Protein AF-A0A6J5WAQ1-F1 (afdb_monomer)

pLDDT: mean 77.6, std 12.59, range [41.12, 96.75]

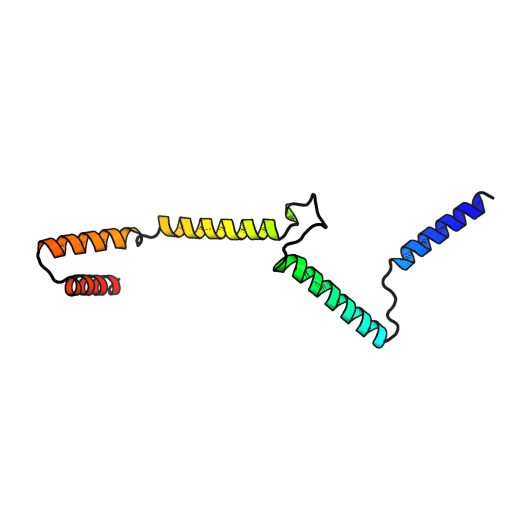Structure (mmCIF, N/CA/C/O backbone):
data_AF-A0A6J5WAQ1-F1
#
_entry.id   AF-A0A6J5WAQ1-F1
#
loop_
_atom_site.group_PDB
_atom_site.id
_atom_site.type_symbol
_atom_site.label_atom_id
_atom_site.label_alt_id
_atom_site.label_comp_id
_atom_site.label_asym_id
_atom_site.label_entity_id
_atom_site.label_seq_id
_atom_site.pdbx_PDB_ins_code
_atom_site.Cartn_x
_atom_site.Cartn_y
_atom_site.Cartn_z
_atom_site.occupancy
_atom_site.B_iso_or_equiv
_atom_site.auth_seq_id
_atom_site.auth_comp_id
_atom_site.auth_asym_id
_atom_site.auth_atom_id
_atom_site.pdbx_PDB_model_num
ATOM 1 N N . MET A 1 1 ? -41.087 28.851 24.063 1.00 60.72 1 MET A N 1
ATOM 2 C CA . MET A 1 1 ? -41.050 27.722 23.105 1.00 60.72 1 MET A CA 1
ATOM 3 C C . MET A 1 1 ? -39.726 27.652 22.333 1.00 60.72 1 MET A C 1
ATOM 5 O O . MET A 1 1 ? -39.137 26.585 22.307 1.00 60.72 1 MET A O 1
ATOM 9 N N . VAL A 1 2 ? -39.191 28.770 21.817 1.00 70.44 2 VAL A N 1
ATOM 10 C CA . VAL A 1 2 ? -37.892 28.831 21.094 1.00 70.44 2 VAL A CA 1
ATOM 11 C C . VAL A 1 2 ? -36.695 28.294 21.903 1.00 70.44 2 VAL A C 1
ATOM 13 O O . VAL A 1 2 ? -35.894 27.534 21.376 1.00 70.44 2 VAL A O 1
ATOM 16 N N . GLY A 1 3 ? -36.591 28.612 23.199 1.00 74.94 3 GLY A N 1
ATOM 17 C CA . GLY A 1 3 ? -35.465 28.153 24.032 1.00 74.94 3 GLY A CA 1
ATOM 18 C C . GLY A 1 3 ? -35.394 26.634 24.257 1.00 74.94 3 GLY A C 1
ATOM 19 O O . GLY A 1 3 ? -34.304 26.098 24.424 1.00 74.94 3 GLY A O 1
ATOM 20 N N . ILE A 1 4 ? -36.532 25.931 24.214 1.00 80.50 4 ILE A N 1
ATOM 21 C CA . ILE A 1 4 ? -36.578 24.464 24.355 1.00 80.50 4 ILE A CA 1
ATOM 22 C C . ILE A 1 4 ? -36.038 23.796 23.085 1.00 80.50 4 ILE A C 1
ATOM 24 O O . ILE A 1 4 ? -35.286 22.830 23.176 1.00 80.50 4 ILE A O 1
ATOM 28 N N . GLN A 1 5 ? -36.358 24.352 21.912 1.00 84.81 5 GLN A N 1
ATOM 29 C CA . GLN A 1 5 ? -35.879 23.836 20.630 1.00 84.81 5 GLN A CA 1
ATOM 30 C C . GLN A 1 5 ? -34.356 23.970 20.504 1.00 84.81 5 GLN A C 1
ATOM 32 O O . GLN A 1 5 ? -33.680 23.001 20.184 1.00 84.81 5 GLN A O 1
ATOM 37 N N . VAL A 1 6 ? -33.804 25.129 20.879 1.00 89.19 6 VAL A N 1
ATOM 38 C CA . VAL A 1 6 ? -32.349 25.369 20.864 1.00 89.19 6 VAL A CA 1
ATOM 39 C C . VAL A 1 6 ? -31.601 24.392 21.777 1.00 89.19 6 VAL A C 1
ATOM 41 O O . VAL A 1 6 ? -30.519 23.923 21.431 1.00 89.19 6 VAL A O 1
ATOM 44 N N . LEU A 1 7 ? -32.170 24.059 22.939 1.00 91.62 7 LEU A N 1
ATOM 45 C CA . LEU A 1 7 ? -31.595 23.056 23.838 1.00 91.62 7 LEU A CA 1
ATOM 46 C C . LEU A 1 7 ? -31.640 21.649 23.232 1.00 91.62 7 LEU A C 1
ATOM 48 O O . LEU A 1 7 ? -30.650 20.926 23.327 1.00 91.62 7 LEU A O 1
ATOM 52 N N . ALA A 1 8 ? -32.750 21.275 22.592 1.00 92.38 8 ALA A N 1
ATOM 53 C CA . ALA A 1 8 ? -32.891 19.983 21.926 1.00 92.38 8 ALA A CA 1
ATOM 54 C C . ALA A 1 8 ? -31.893 19.826 2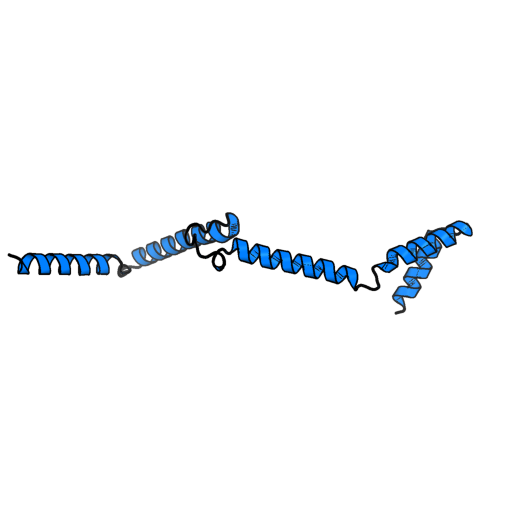0.768 1.00 92.38 8 ALA A C 1
ATOM 56 O O . ALA A 1 8 ? -31.216 18.803 20.666 1.00 92.38 8 ALA A O 1
ATOM 57 N N . ASP A 1 9 ? -31.733 20.865 19.949 1.00 94.12 9 ASP A N 1
ATOM 58 C CA . ASP A 1 9 ? -30.798 20.863 18.823 1.00 94.12 9 ASP A CA 1
ATOM 59 C C . ASP A 1 9 ? -29.346 20.743 19.311 1.00 94.12 9 ASP A C 1
ATOM 61 O O . ASP A 1 9 ? -28.556 19.961 18.776 1.00 94.12 9 ASP A O 1
ATOM 65 N N . LYS A 1 10 ? -29.001 21.449 20.395 1.00 94.06 10 LYS A N 1
ATOM 66 C CA . LYS A 1 10 ? -27.665 21.384 20.999 1.00 94.06 10 LYS A CA 1
ATOM 67 C C . LYS A 1 10 ? -27.381 20.016 21.629 1.00 94.06 10 LYS A C 1
ATOM 69 O O . LYS A 1 10 ? -26.277 19.496 21.484 1.00 94.06 10 LYS A O 1
ATOM 74 N N . LEU A 1 11 ? -28.375 19.407 22.278 1.00 94.06 11 LEU A N 1
ATOM 75 C CA . LEU A 1 11 ? -28.275 18.052 22.826 1.00 94.06 11 LEU A CA 1
ATOM 76 C C . LEU A 1 11 ? -28.051 17.016 21.714 1.00 94.06 11 LEU A C 1
ATOM 78 O O . LEU A 1 11 ? -27.173 16.164 21.834 1.00 94.06 11 LEU A O 1
ATOM 82 N N . ASN A 1 12 ? -28.802 17.122 20.615 1.00 94.88 12 ASN A N 1
ATOM 83 C CA . ASN A 1 12 ? -28.654 16.247 19.452 1.00 94.88 12 ASN A CA 1
ATOM 84 C C . ASN A 1 12 ? -27.278 16.399 18.791 1.00 94.88 12 ASN A C 1
ATOM 86 O O . ASN A 1 12 ? -26.681 15.400 18.388 1.00 94.88 12 ASN A O 1
ATOM 90 N N . SER A 1 13 ? -26.742 17.623 18.733 1.00 94.44 13 SER A N 1
ATOM 91 C CA . SER A 1 13 ? -25.373 17.874 18.270 1.00 94.44 13 SER A CA 1
ATOM 92 C C . SER A 1 13 ? -24.348 17.135 19.132 1.00 94.44 13 SER A C 1
ATOM 94 O O . SER A 1 13 ? -23.548 16.367 18.601 1.00 94.44 13 SER A O 1
ATOM 96 N N . TYR A 1 14 ? -24.412 17.286 20.460 1.00 92.44 14 TYR A N 1
ATOM 97 C CA . TYR A 1 14 ? -23.482 16.605 21.368 1.00 92.44 14 TYR A CA 1
ATOM 98 C C . TYR A 1 14 ? -23.617 15.079 21.324 1.00 92.44 14 TYR A C 1
ATOM 100 O O . TYR A 1 14 ? -22.611 1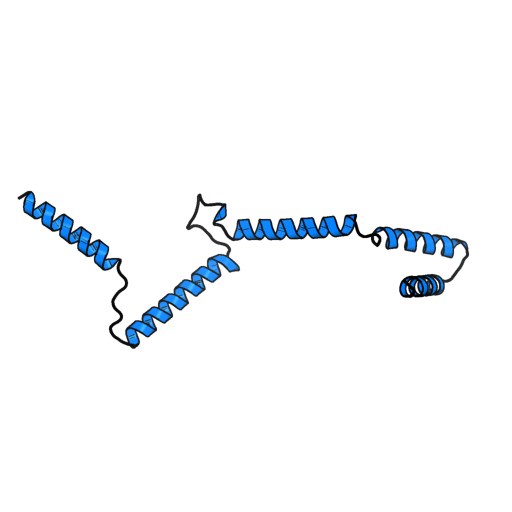4.376 21.374 1.00 92.44 14 TYR A O 1
ATOM 108 N N . LEU A 1 15 ? -24.836 14.547 21.182 1.00 92.62 15 LEU A N 1
ATOM 109 C CA . LEU A 1 15 ? -25.062 13.110 20.995 1.00 92.62 15 LEU A CA 1
ATOM 110 C C . LEU A 1 15 ? -24.452 12.597 19.686 1.00 92.62 15 LEU A C 1
ATOM 112 O O . LEU A 1 15 ? -23.857 11.520 19.665 1.00 92.62 15 LEU A O 1
ATOM 116 N N . SER A 1 16 ? -24.581 13.362 18.601 1.00 91.88 16 SER A N 1
ATOM 117 C CA . SER A 1 16 ? -23.976 13.036 17.307 1.00 91.88 16 SER A CA 1
ATOM 118 C C . SER A 1 16 ? -22.448 13.000 17.392 1.00 91.88 16 SER A C 1
ATOM 120 O O . SER A 1 16 ? -21.827 12.068 16.886 1.00 91.88 16 SER A O 1
ATOM 122 N N . GLU A 1 17 ? -21.830 13.963 18.082 1.00 90.06 17 GLU A N 1
ATOM 123 C CA . GLU A 1 17 ? -20.381 13.972 18.318 1.00 90.06 17 GLU A CA 1
ATOM 124 C C . GLU A 1 17 ? -19.927 12.819 19.218 1.00 90.06 17 GLU A C 1
ATOM 126 O O . GLU A 1 17 ? -18.951 12.140 18.900 1.00 90.06 17 GLU A O 1
ATOM 131 N N . LEU A 1 18 ? -20.662 12.535 20.296 1.00 85.25 18 LEU A N 1
ATOM 132 C CA . LEU A 1 18 ? -20.347 11.436 21.208 1.00 85.25 18 LEU A CA 1
ATOM 133 C C . LEU A 1 18 ? -20.424 10.073 20.506 1.00 85.25 18 LEU A C 1
ATOM 135 O O . LEU A 1 18 ? -19.566 9.222 20.720 1.00 85.25 18 LEU A O 1
ATOM 139 N N . ASN A 1 19 ? -21.405 9.877 19.623 1.00 85.44 19 ASN A N 1
ATOM 140 C CA . ASN A 1 19 ? -21.547 8.647 18.840 1.00 85.44 19 ASN A CA 1
ATOM 141 C C . ASN A 1 19 ? -20.429 8.444 17.806 1.00 85.44 19 ASN A C 1
ATOM 143 O O . ASN A 1 19 ? -20.206 7.314 17.373 1.00 85.44 19 ASN A O 1
ATOM 147 N N . LYS A 1 20 ? -19.721 9.510 17.413 1.00 85.19 20 LYS A N 1
ATOM 148 C CA . LYS A 1 20 ? -18.532 9.421 16.552 1.00 85.19 20 LYS A CA 1
ATOM 149 C C . LYS A 1 20 ? -17.270 9.051 17.332 1.00 85.19 20 LYS A C 1
ATOM 151 O O . LYS A 1 20 ? -16.272 8.685 16.714 1.00 85.19 20 LYS A O 1
ATOM 156 N N . MET A 1 21 ? -17.282 9.158 18.662 1.00 81.50 21 MET A N 1
ATOM 157 C CA . MET A 1 21 ? -16.124 8.795 19.472 1.00 81.50 21 MET A CA 1
ATOM 158 C C . MET A 1 21 ? -15.940 7.271 19.519 1.00 81.50 21 MET A C 1
ATOM 160 O O . MET A 1 21 ? -16.921 6.522 19.554 1.00 81.50 21 MET A O 1
ATOM 164 N N . PRO A 1 22 ? -14.689 6.784 19.577 1.00 70.69 22 PRO A N 1
ATOM 165 C CA . PRO A 1 22 ? -14.419 5.376 19.823 1.00 70.69 22 PRO A CA 1
ATOM 166 C C . PRO A 1 22 ? -15.077 4.936 21.134 1.00 70.69 22 PRO A C 1
ATOM 168 O O . PRO A 1 22 ? -14.903 5.577 22.174 1.00 70.69 22 PRO A O 1
ATOM 171 N N . LYS A 1 23 ? -15.833 3.834 21.100 1.00 74.94 23 LYS A N 1
ATOM 172 C CA . LYS A 1 23 ? -16.429 3.271 22.316 1.00 74.94 23 LYS A CA 1
ATOM 173 C C . LYS A 1 23 ? -15.314 2.907 23.296 1.00 74.94 23 LYS A C 1
ATOM 175 O O . LYS A 1 23 ? -14.322 2.291 22.903 1.00 74.94 23 LYS A O 1
ATOM 180 N N . LYS A 1 24 ? -15.481 3.267 24.573 1.00 74.62 24 LYS A N 1
ATOM 181 C CA . LYS A 1 24 ? -14.585 2.778 25.628 1.00 74.62 24 LYS A CA 1
ATOM 182 C C . LYS A 1 24 ? -14.648 1.253 25.634 1.00 74.62 24 LYS A C 1
ATOM 184 O O . LYS A 1 24 ? -15.727 0.686 25.764 1.00 74.62 24 LYS A O 1
ATOM 189 N N . LEU A 1 25 ? -13.492 0.620 25.481 1.00 76.25 25 LEU A N 1
ATOM 190 C CA . LEU A 1 25 ? -13.338 -0.825 25.588 1.00 76.25 25 LEU A CA 1
ATOM 191 C C . LEU A 1 25 ? -13.240 -1.144 27.080 1.00 76.25 25 LEU A C 1
ATOM 193 O O . LEU A 1 25 ? -12.255 -0.784 27.722 1.00 76.25 25 LEU A O 1
ATOM 197 N N . LEU A 1 26 ? -14.295 -1.721 27.649 1.00 82.50 26 LEU A N 1
ATOM 198 C CA . LEU A 1 26 ? -14.413 -1.963 29.089 1.00 82.50 26 LEU A CA 1
ATOM 199 C C . LEU A 1 26 ? -14.019 -3.401 29.459 1.00 82.50 26 LEU A C 1
ATOM 201 O O . LEU A 1 26 ? -13.858 -3.710 30.638 1.00 82.50 26 LEU A O 1
ATOM 205 N N . SER A 1 27 ? -13.822 -4.269 28.463 1.00 89.88 27 SER A N 1
ATOM 206 C CA . SER A 1 27 ? -13.443 -5.670 28.640 1.00 89.88 27 SER A CA 1
ATOM 207 C C . SER A 1 27 ? -12.423 -6.162 27.609 1.00 89.88 27 SER A C 1
ATOM 209 O O . SER A 1 27 ? -12.278 -5.619 26.511 1.00 89.88 27 SER A O 1
ATOM 211 N N . VAL A 1 28 ? -11.748 -7.265 27.948 1.00 89.94 28 VAL A N 1
ATOM 212 C CA . VAL A 1 28 ? -10.830 -7.972 27.038 1.00 89.94 28 VAL A CA 1
ATOM 213 C C . VAL A 1 28 ? -11.562 -8.473 25.789 1.00 89.94 28 VAL A C 1
ATOM 215 O O . VAL A 1 28 ? -11.028 -8.367 24.690 1.00 89.94 28 VAL A O 1
ATOM 218 N N . ALA A 1 29 ? -12.798 -8.962 25.929 1.00 91.38 29 ALA A N 1
ATOM 219 C CA . ALA A 1 29 ? -13.597 -9.443 24.801 1.00 91.38 29 ALA A CA 1
ATOM 220 C C . ALA A 1 29 ? -13.931 -8.318 23.803 1.00 91.38 29 ALA A C 1
ATOM 222 O O . ALA A 1 29 ? -13.812 -8.498 22.588 1.00 91.38 29 ALA A O 1
ATOM 223 N N . GLU A 1 30 ? -14.289 -7.135 24.306 1.00 87.38 30 GLU A N 1
ATOM 2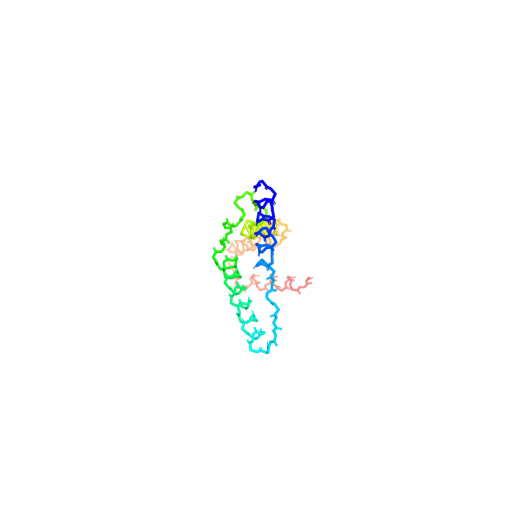24 C CA . GLU A 1 30 ? -14.508 -5.950 23.469 1.00 87.38 30 GLU A CA 1
ATOM 225 C C . GLU A 1 30 ? -13.213 -5.499 22.793 1.00 87.38 30 GLU A C 1
ATOM 227 O O . GLU A 1 30 ? -13.222 -5.194 21.602 1.00 87.38 30 GLU A O 1
ATOM 232 N N . ALA A 1 31 ? -12.089 -5.514 23.516 1.00 89.06 31 ALA A N 1
ATOM 233 C CA . ALA A 1 31 ? -10.790 -5.178 22.945 1.00 89.06 31 ALA A CA 1
ATOM 234 C C . ALA A 1 31 ? -10.387 -6.144 21.822 1.00 89.06 31 ALA A C 1
ATOM 236 O O . ALA A 1 31 ? -9.980 -5.702 20.750 1.00 89.06 31 ALA A O 1
ATOM 237 N N . MET A 1 32 ? -10.566 -7.451 22.019 1.00 93.31 32 MET A N 1
ATOM 238 C CA . MET A 1 32 ? -10.310 -8.454 20.981 1.00 93.31 32 MET A CA 1
ATOM 239 C C . MET A 1 32 ? -11.205 -8.253 19.755 1.00 93.31 32 MET A C 1
ATOM 241 O O . MET A 1 32 ? -10.727 -8.333 18.624 1.00 93.31 32 MET A O 1
ATOM 245 N N . THR A 1 33 ? -12.484 -7.937 19.970 1.00 91.25 33 THR A N 1
ATOM 246 C CA . THR A 1 33 ? -13.430 -7.647 18.883 1.00 91.25 33 THR A CA 1
ATOM 24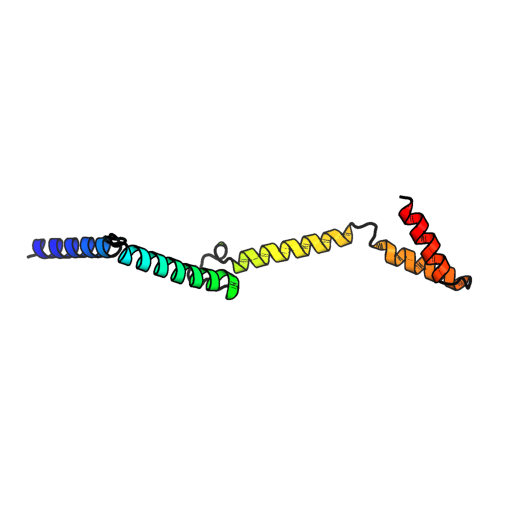7 C C . THR A 1 33 ? -12.993 -6.415 18.090 1.00 91.25 33 THR A C 1
ATOM 249 O O . THR A 1 33 ? -12.961 -6.456 16.860 1.00 91.25 33 THR A O 1
ATOM 252 N N . ALA A 1 34 ? -12.593 -5.342 18.776 1.00 89.62 34 ALA A N 1
ATOM 253 C CA . ALA A 1 34 ? -12.088 -4.130 18.139 1.00 89.62 34 ALA A CA 1
ATOM 254 C C . ALA A 1 34 ? -10.811 -4.403 17.328 1.00 89.62 34 ALA A C 1
ATOM 256 O O . ALA A 1 34 ? -10.706 -3.966 16.183 1.00 89.62 34 ALA A O 1
ATOM 257 N N . VAL A 1 35 ? -9.871 -5.183 17.872 1.00 92.50 35 VAL A N 1
ATOM 258 C CA . VAL A 1 35 ? -8.652 -5.588 17.156 1.00 92.50 35 VAL A CA 1
ATOM 259 C C . VAL A 1 35 ? -8.990 -6.390 15.898 1.00 92.50 35 VAL A C 1
ATOM 261 O O . VAL A 1 35 ? -8.463 -6.091 14.830 1.00 92.50 35 VAL A O 1
ATOM 264 N N . MET A 1 36 ? -9.902 -7.363 15.977 1.00 95.75 36 MET A N 1
ATOM 265 C CA . MET A 1 36 ? -10.338 -8.127 14.801 1.00 95.75 36 MET A CA 1
ATOM 266 C C . MET A 1 36 ? -10.988 -7.239 13.739 1.00 95.75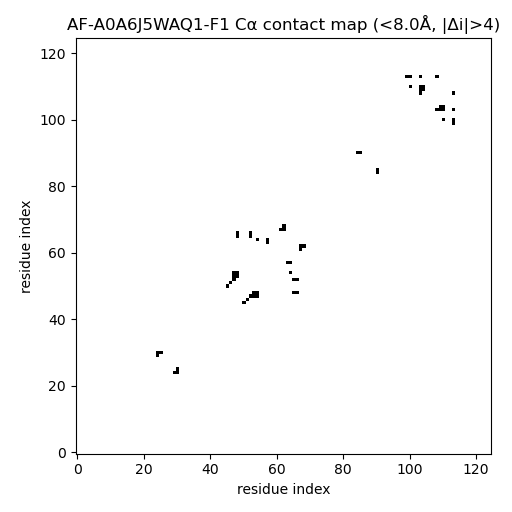 36 MET A C 1
ATOM 268 O O . MET A 1 36 ? -10.711 -7.415 12.552 1.00 95.75 36 MET A O 1
ATOM 272 N N . GLN A 1 37 ? -11.808 -6.267 14.145 1.00 93.44 37 GLN A N 1
ATOM 273 C CA . GLN A 1 37 ? -12.391 -5.300 13.217 1.00 93.44 37 GLN A CA 1
ATOM 274 C C . GLN A 1 37 ? -11.316 -4.453 12.533 1.00 93.44 37 GLN A C 1
ATOM 276 O O . GLN A 1 37 ? -11.345 -4.335 11.312 1.00 93.44 37 GLN A O 1
ATOM 281 N N . ILE A 1 38 ? -10.339 -3.933 13.286 1.00 93.50 38 ILE A N 1
ATOM 282 C CA . ILE A 1 38 ? -9.209 -3.161 12.742 1.00 93.50 38 ILE A CA 1
ATOM 283 C C . ILE A 1 38 ? -8.400 -4.001 11.750 1.00 93.50 38 ILE A C 1
ATOM 285 O O . ILE A 1 38 ? -8.059 -3.523 10.669 1.00 93.50 38 ILE A O 1
ATOM 289 N N . ILE A 1 39 ? -8.099 -5.257 12.087 1.00 96.75 39 ILE A N 1
ATOM 290 C CA . ILE A 1 39 ? -7.367 -6.163 11.193 1.00 96.75 39 ILE A CA 1
ATOM 291 C C . ILE A 1 39 ? -8.177 -6.408 9.917 1.00 96.75 39 ILE A C 1
ATOM 293 O O . ILE A 1 39 ? -7.630 -6.329 8.817 1.00 96.75 39 ILE A O 1
ATOM 297 N N . GLY A 1 40 ? -9.480 -6.667 10.047 1.00 95.88 40 GLY A N 1
ATOM 298 C CA . GLY A 1 40 ? -10.376 -6.896 8.918 1.00 95.88 40 GLY A CA 1
ATOM 299 C C . GLY A 1 40 ? -10.438 -5.699 7.970 1.00 95.88 40 GLY A C 1
ATOM 300 O O . GLY A 1 40 ? -10.220 -5.859 6.768 1.00 95.88 40 GLY A O 1
ATOM 301 N N . THR A 1 41 ? -10.671 -4.497 8.501 1.00 91.88 41 THR A N 1
ATOM 302 C CA . THR A 1 41 ? -10.747 -3.271 7.693 1.00 91.88 41 THR A CA 1
ATOM 303 C C . THR A 1 41 ? -9.403 -2.918 7.062 1.00 91.88 41 THR A C 1
ATOM 305 O O . THR A 1 41 ? -9.356 -2.574 5.881 1.00 91.88 41 THR A O 1
ATOM 308 N N . SER A 1 42 ? -8.301 -3.081 7.797 1.00 92.94 42 SER A N 1
ATOM 309 C CA . SER A 1 42 ? -6.950 -2.840 7.273 1.00 92.94 42 SER A CA 1
ATOM 310 C C . SER A 1 42 ? -6.605 -3.804 6.138 1.00 92.94 42 SER A C 1
ATOM 312 O O . SER A 1 42 ? -6.078 -3.378 5.113 1.00 92.94 42 SER A O 1
ATOM 314 N N . LYS A 1 43 ? -6.949 -5.092 6.274 1.00 94.62 43 LYS A N 1
ATOM 315 C CA . LYS A 1 43 ? -6.730 -6.104 5.231 1.00 94.62 43 LYS A CA 1
ATOM 316 C C . LYS A 1 43 ? -7.471 -5.753 3.939 1.00 94.62 43 LYS A C 1
ATOM 318 O O . LYS A 1 43 ? -6.883 -5.823 2.862 1.00 94.62 43 LYS A O 1
ATOM 323 N N . GLU A 1 44 ? -8.745 -5.374 4.031 1.00 90.88 44 GLU A N 1
ATOM 324 C CA . GLU A 1 44 ? -9.532 -4.997 2.849 1.00 90.88 44 GLU A CA 1
ATOM 325 C C . GLU A 1 44 ? -9.038 -3.683 2.226 1.00 90.88 44 GLU A C 1
ATOM 327 O O . GLU A 1 44 ? -8.961 -3.586 1.003 1.00 90.88 44 GLU A O 1
ATOM 332 N N . SER A 1 45 ? -8.621 -2.706 3.038 1.00 86.31 45 SER A N 1
ATOM 333 C CA . SER A 1 45 ? -8.010 -1.466 2.540 1.00 86.31 45 SER A CA 1
ATOM 334 C C . SER A 1 45 ? -6.709 -1.740 1.776 1.00 86.31 45 SER A C 1
ATOM 336 O O . SER A 1 45 ? -6.553 -1.321 0.629 1.00 86.31 45 SER A O 1
ATOM 338 N N . LEU A 1 46 ? -5.813 -2.556 2.342 1.00 86.50 46 LEU A N 1
ATOM 339 C CA . LEU A 1 46 ? -4.584 -2.979 1.666 1.00 86.50 46 LEU A CA 1
ATOM 340 C C . LEU A 1 46 ? -4.872 -3.732 0.367 1.00 86.50 46 LEU A C 1
ATOM 342 O O . LEU A 1 46 ? -4.194 -3.504 -0.630 1.00 86.50 46 LEU A O 1
ATOM 346 N N . LYS A 1 47 ? -5.890 -4.598 0.344 1.00 87.12 47 LYS A N 1
ATOM 347 C CA . LYS A 1 47 ? -6.305 -5.299 -0.875 1.00 87.12 47 LYS A CA 1
ATOM 348 C C . LYS A 1 47 ? -6.766 -4.315 -1.954 1.00 87.12 47 LYS A C 1
ATOM 350 O O . LYS A 1 47 ? -6.333 -4.438 -3.098 1.00 87.12 47 LYS A O 1
ATOM 355 N N . LYS A 1 48 ? -7.583 -3.319 -1.600 1.00 81.06 48 LYS A N 1
ATOM 356 C CA . LYS A 1 48 ? -8.010 -2.272 -2.541 1.00 81.06 48 LYS A CA 1
ATOM 357 C C . LYS A 1 48 ? -6.828 -1.485 -3.099 1.00 81.06 48 LYS A C 1
ATOM 359 O O . LYS A 1 48 ? -6.780 -1.273 -4.303 1.00 81.06 48 LYS A O 1
ATOM 364 N N . ILE A 1 49 ? -5.857 -1.123 -2.260 1.00 75.88 49 ILE A N 1
ATOM 365 C CA . ILE A 1 49 ? -4.689 -0.322 -2.659 1.00 75.88 49 ILE A CA 1
ATOM 366 C C . ILE A 1 49 ? -3.699 -1.138 -3.503 1.00 75.88 49 ILE A C 1
ATOM 368 O O . ILE A 1 49 ? -3.265 -0.678 -4.557 1.00 75.88 49 ILE A O 1
ATOM 372 N N . LEU A 1 50 ? -3.322 -2.330 -3.035 1.00 75.31 50 LEU A N 1
ATOM 373 C CA . LEU A 1 50 ? -2.201 -3.104 -3.582 1.00 75.31 50 LEU A CA 1
ATOM 374 C C . LEU A 1 50 ? -2.615 -4.107 -4.659 1.00 75.31 50 LEU A C 1
ATOM 376 O O . LEU A 1 50 ? -1.820 -4.393 -5.547 1.00 75.31 50 LEU A O 1
ATOM 380 N N . VAL A 1 51 ? -3.825 -4.665 -4.571 1.00 79.19 51 VAL A N 1
ATOM 381 C CA . VAL A 1 51 ? -4.283 -5.720 -5.488 1.00 79.19 51 VAL A CA 1
ATOM 382 C C . VAL A 1 51 ? -5.190 -5.135 -6.563 1.00 79.19 51 VAL A C 1
ATOM 384 O O . VAL A 1 51 ? -4.931 -5.322 -7.747 1.00 79.19 51 VAL A O 1
ATOM 387 N N . THR A 1 52 ? -6.238 -4.409 -6.168 1.00 78.62 52 THR A N 1
ATOM 388 C CA . THR A 1 52 ? -7.216 -3.860 -7.125 1.00 78.62 52 THR A CA 1
ATOM 389 C C . THR A 1 52 ? -6.787 -2.492 -7.682 1.00 78.62 52 THR A C 1
ATOM 391 O O . THR A 1 52 ? -7.104 -2.121 -8.816 1.00 78.62 52 THR A O 1
ATOM 394 N N . GLY A 1 53 ? -6.020 -1.728 -6.902 1.00 70.00 53 GLY A N 1
ATOM 395 C CA . GLY A 1 53 ? -5.627 -0.356 -7.210 1.00 70.00 53 GLY A CA 1
ATOM 396 C C . GLY A 1 53 ? -6.816 0.609 -7.315 1.00 70.00 53 GLY A C 1
ATOM 397 O O . GLY A 1 53 ? -6.800 1.481 -8.189 1.00 70.00 53 GLY A O 1
ATOM 398 N N . GLU A 1 54 ? -7.850 0.414 -6.493 1.00 70.62 54 GLU A N 1
ATOM 399 C CA . GLU A 1 54 ? -9.041 1.272 -6.384 1.00 70.62 54 GLU A CA 1
ATOM 400 C C . GLU A 1 54 ? -8.790 2.419 -5.394 1.00 70.62 54 GLU A C 1
ATOM 402 O O . GLU A 1 54 ? -8.245 2.198 -4.313 1.00 70.62 54 GLU A O 1
ATOM 407 N N . PHE A 1 55 ? -9.194 3.642 -5.759 1.00 68.62 55 PHE A N 1
ATOM 408 C CA . PHE A 1 55 ? -8.947 4.878 -4.994 1.00 68.62 55 PHE A CA 1
ATOM 409 C C . PHE A 1 55 ? -10.128 5.859 -5.103 1.00 68.62 55 PHE A C 1
ATOM 411 O O . PHE A 1 55 ? -9.937 7.072 -5.180 1.00 68.62 55 PHE A O 1
ATOM 418 N N . ASP A 1 56 ? -11.353 5.334 -5.126 1.00 65.56 56 ASP A N 1
ATOM 419 C CA . ASP A 1 56 ? -12.586 6.120 -5.322 1.00 65.56 56 ASP A CA 1
ATOM 420 C C . ASP A 1 56 ? -12.815 7.185 -4.235 1.00 65.56 56 ASP A C 1
ATOM 422 O O . ASP A 1 56 ? -13.627 8.090 -4.396 1.00 65.56 56 ASP A O 1
ATOM 426 N N . GLU A 1 57 ? -12.082 7.085 -3.125 1.00 64.56 57 GLU A N 1
ATOM 427 C CA . GLU A 1 57 ? -12.174 7.966 -1.963 1.00 64.56 57 GLU A CA 1
ATOM 428 C C . GLU A 1 57 ? -11.559 9.360 -2.203 1.00 64.56 57 GLU A C 1
ATOM 430 O O . GLU A 1 57 ? -11.874 10.301 -1.478 1.00 64.56 57 GLU A O 1
ATOM 435 N N . PHE A 1 58 ? -10.734 9.526 -3.247 1.00 66.12 58 PHE A N 1
ATOM 436 C CA . PHE A 1 58 ? -10.088 10.803 -3.579 1.00 66.12 58 PHE A CA 1
ATOM 437 C C . PHE A 1 58 ? -10.216 11.146 -5.071 1.00 66.12 58 PHE A C 1
ATOM 439 O O . PHE A 1 58 ? -9.208 11.191 -5.769 1.00 66.12 58 PHE A O 1
AT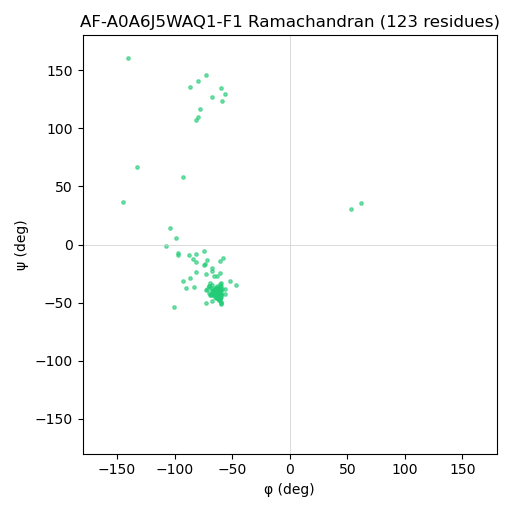OM 446 N N . PRO A 1 59 ? -11.429 11.426 -5.581 1.00 65.25 59 PRO A N 1
ATOM 447 C CA . PRO A 1 59 ? -11.671 11.612 -7.016 1.00 65.25 59 PRO A CA 1
ATOM 448 C C . PRO A 1 59 ? -10.855 12.756 -7.649 1.00 65.25 59 PRO A C 1
ATOM 450 O O . PRO A 1 59 ? -10.414 12.632 -8.791 1.00 65.25 59 PRO A O 1
ATOM 453 N N . ASP A 1 60 ? -10.587 13.830 -6.899 1.00 70.56 60 ASP A N 1
ATOM 454 C CA . ASP A 1 60 ? -9.818 14.993 -7.375 1.00 70.56 60 ASP A CA 1
ATOM 455 C C . ASP A 1 60 ? -8.332 14.953 -6.967 1.00 70.56 60 ASP A C 1
ATOM 457 O O . ASP A 1 60 ? -7.513 15.765 -7.406 1.00 70.56 60 ASP A O 1
ATOM 461 N N . GLY A 1 61 ? -7.946 13.994 -6.124 1.00 66.88 61 GLY A N 1
ATOM 462 C CA . GLY A 1 61 ? -6.622 13.907 -5.521 1.00 66.88 61 GLY A CA 1
ATOM 463 C C . GLY A 1 61 ? -5.657 13.050 -6.326 1.00 66.88 61 GLY A C 1
ATOM 464 O O . GLY A 1 61 ? -5.109 12.116 -5.759 1.00 66.88 61 GLY A O 1
ATOM 465 N N . LYS A 1 62 ? -5.390 13.358 -7.609 1.00 63.47 62 LYS A N 1
ATOM 466 C CA . LYS A 1 62 ? -4.547 12.525 -8.512 1.00 63.47 62 LYS A CA 1
ATOM 467 C C . LYS A 1 62 ? -3.211 12.040 -7.910 1.00 63.47 62 LYS A C 1
ATOM 469 O O . LYS A 1 62 ? -2.799 10.912 -8.164 1.00 63.47 62 LYS A O 1
ATOM 474 N N . HIS A 1 63 ? -2.573 12.853 -7.068 1.00 63.59 63 HIS A N 1
ATOM 475 C CA . HIS A 1 63 ? -1.325 12.520 -6.363 1.00 63.59 63 HIS A CA 1
ATOM 476 C C . HIS A 1 63 ? -1.496 11.526 -5.193 1.00 63.59 63 HIS A C 1
ATOM 478 O O . HIS A 1 63 ? -0.523 10.928 -4.737 1.00 63.59 63 HIS A O 1
ATOM 484 N N . MET A 1 64 ? -2.721 11.346 -4.698 1.00 64.38 64 MET A N 1
ATOM 485 C CA . MET A 1 64 ? -3.094 10.404 -3.638 1.00 64.38 64 MET A CA 1
ATOM 486 C C . MET A 1 64 ? -3.429 9.006 -4.177 1.00 64.38 64 MET A C 1
ATOM 488 O O . MET A 1 64 ? -3.544 8.065 -3.395 1.00 64.38 64 MET A O 1
ATOM 492 N N . HIS A 1 65 ? -3.534 8.824 -5.500 1.00 68.81 65 HIS A N 1
ATOM 493 C CA . HIS A 1 65 ? -3.733 7.497 -6.084 1.00 68.81 65 HIS A CA 1
ATOM 494 C C . HIS A 1 65 ? -2.391 6.766 -6.137 1.00 68.81 65 HIS A C 1
ATOM 496 O O . HIS A 1 65 ? -1.531 7.089 -6.963 1.00 68.81 65 HIS A O 1
ATOM 502 N N . CYS A 1 66 ? -2.199 5.729 -5.315 1.00 67.69 66 CYS A N 1
ATOM 503 C CA . CYS A 1 66 ? -0.940 4.976 -5.343 1.00 67.69 66 CYS A CA 1
ATOM 504 C C . CYS A 1 66 ? -0.671 4.334 -6.714 1.00 67.69 66 CYS A C 1
ATOM 506 O O . CYS A 1 66 ? 0.488 4.137 -7.060 1.00 67.69 66 CYS A O 1
ATOM 508 N N . LYS A 1 67 ? -1.712 4.069 -7.522 1.00 68.44 67 LYS A N 1
ATOM 509 C CA . LYS A 1 67 ? -1.570 3.582 -8.905 1.00 68.44 67 LYS A CA 1
ATOM 510 C C . LYS A 1 67 ? -0.810 4.573 -9.794 1.00 68.44 67 LYS A C 1
ATOM 512 O O . LYS A 1 67 ? 0.095 4.151 -10.503 1.00 68.44 67 LYS A O 1
ATOM 517 N N . ALA A 1 68 ? -1.127 5.869 -9.724 1.00 70.81 68 ALA A N 1
ATOM 518 C CA . ALA A 1 68 ? -0.423 6.896 -10.496 1.00 70.81 68 ALA A CA 1
ATOM 519 C C . ALA A 1 68 ? 1.054 6.971 -10.080 1.00 70.81 68 ALA A C 1
ATOM 521 O O . ALA A 1 68 ? 1.943 6.898 -10.924 1.00 70.81 68 ALA A O 1
ATOM 522 N N . ARG A 1 69 ? 1.315 6.974 -8.767 1.00 75.62 69 ARG A N 1
ATOM 523 C CA . ARG A 1 69 ? 2.678 7.000 -8.221 1.00 75.62 69 ARG A CA 1
ATOM 524 C C . ARG A 1 69 ? 3.492 5.748 -8.572 1.00 75.62 69 ARG A C 1
ATOM 526 O O . ARG A 1 69 ? 4.682 5.851 -8.853 1.00 75.62 69 ARG A O 1
ATOM 533 N N . LEU A 1 70 ? 2.869 4.568 -8.573 1.00 79.19 70 LEU A N 1
ATOM 534 C CA . LEU A 1 70 ? 3.529 3.324 -8.977 1.00 79.19 70 LEU A CA 1
ATOM 535 C C . LEU A 1 70 ? 3.883 3.344 -10.469 1.00 79.19 70 LEU A C 1
ATOM 537 O O . LEU A 1 70 ? 4.990 2.959 -10.832 1.00 79.19 70 LEU A O 1
ATOM 541 N N . VAL A 1 71 ? 2.976 3.828 -11.322 1.00 82.00 71 VAL A N 1
ATOM 542 C CA . VAL A 1 71 ? 3.233 3.986 -12.761 1.00 82.00 71 VAL A CA 1
ATOM 543 C C . VAL A 1 71 ? 4.390 4.955 -13.009 1.00 82.00 71 VAL A C 1
ATOM 545 O O . VAL A 1 71 ? 5.270 4.640 -13.802 1.00 82.00 71 VAL A O 1
ATOM 548 N N . GLU A 1 72 ? 4.450 6.081 -12.296 1.00 84.75 72 GLU A N 1
ATOM 549 C CA . GLU A 1 72 ? 5.578 7.020 -12.380 1.00 84.75 72 GLU A CA 1
ATOM 550 C C . GLU A 1 72 ? 6.912 6.368 -11.982 1.00 84.75 72 GLU A C 1
ATOM 552 O O . GLU A 1 72 ? 7.918 6.544 -12.669 1.00 84.75 72 GLU A O 1
ATOM 557 N N . MET A 1 73 ? 6.930 5.578 -10.900 1.00 88.44 73 MET A N 1
ATOM 558 C CA . MET A 1 73 ? 8.129 4.844 -10.478 1.00 88.44 73 MET A CA 1
ATOM 559 C C . MET A 1 73 ? 8.573 3.812 -11.521 1.00 88.44 73 MET A C 1
ATOM 561 O O . MET A 1 73 ? 9.768 3.695 -11.792 1.00 88.44 73 MET A O 1
ATOM 565 N N . LEU A 1 74 ? 7.625 3.077 -12.111 1.00 89.31 74 LEU A N 1
ATOM 566 C CA . LEU A 1 74 ? 7.909 2.092 -13.156 1.00 89.31 74 LEU A CA 1
ATOM 567 C C . LEU A 1 74 ? 8.422 2.757 -14.434 1.00 89.31 74 LEU A C 1
ATOM 569 O O . LEU A 1 74 ? 9.384 2.273 -15.022 1.00 89.31 74 LEU A O 1
ATOM 573 N N . HIS A 1 75 ? 7.826 3.882 -14.827 1.00 90.94 75 HIS A N 1
ATOM 574 C CA . HIS A 1 75 ? 8.275 4.661 -15.976 1.00 90.94 75 HIS A CA 1
ATOM 575 C C . HIS A 1 75 ? 9.718 5.131 -15.787 1.00 90.94 75 HIS A C 1
ATOM 577 O O . HIS A 1 75 ? 10.571 4.821 -16.609 1.00 90.94 75 HIS A O 1
ATOM 583 N N . LYS A 1 76 ? 10.030 5.729 -14.631 1.00 92.94 76 LYS A N 1
ATOM 584 C CA . LYS A 1 76 ? 11.398 6.145 -14.306 1.00 92.94 76 LYS A CA 1
ATOM 585 C C . LYS A 1 76 ? 12.394 4.979 -14.327 1.00 92.94 76 LYS A C 1
ATOM 587 O O . LYS A 1 76 ? 13.532 5.151 -14.747 1.00 92.94 76 LYS A O 1
ATOM 592 N N . CYS A 1 77 ? 11.992 3.797 -13.861 1.00 88.44 77 CYS A N 1
ATOM 593 C CA . CYS A 1 77 ? 12.840 2.605 -13.919 1.00 88.44 77 CYS A CA 1
ATOM 594 C C . CYS A 1 77 ? 13.099 2.160 -15.368 1.00 88.44 77 CYS A C 1
ATOM 596 O O . CYS A 1 77 ? 14.227 1.806 -15.703 1.00 88.44 77 CYS A O 1
ATOM 598 N N . SER A 1 78 ? 12.082 2.229 -16.233 1.00 90.62 78 SER A N 1
ATOM 599 C CA . SER A 1 78 ? 12.225 1.972 -17.669 1.00 90.62 78 SER A CA 1
ATOM 600 C C . SER A 1 78 ? 13.184 2.961 -18.332 1.00 90.62 78 SER A C 1
ATOM 602 O O . SER A 1 78 ? 14.049 2.539 -19.095 1.00 90.62 78 SER A O 1
ATOM 604 N N . ASP A 1 79 ? 13.067 4.250 -18.013 1.00 91.19 79 ASP A N 1
ATOM 605 C CA . ASP A 1 79 ? 13.951 5.290 -18.550 1.00 91.19 79 ASP A CA 1
ATOM 606 C C . ASP A 1 79 ? 15.406 5.021 -18.155 1.00 91.19 79 ASP A C 1
ATOM 608 O O . ASP A 1 79 ? 16.290 4.990 -19.006 1.00 91.19 79 ASP A O 1
ATOM 612 N N . GLN A 1 80 ? 15.646 4.699 -16.880 1.00 88.44 80 GLN A N 1
ATOM 613 C CA . GLN A 1 80 ? 16.977 4.345 -16.379 1.00 88.44 80 GLN A CA 1
ATOM 614 C C . GLN A 1 80 ? 17.560 3.101 -17.060 1.00 88.44 80 GLN A C 1
ATOM 616 O O . GLN A 1 80 ? 18.755 3.057 -17.342 1.00 88.44 80 GLN A O 1
ATOM 621 N N . LEU A 1 81 ? 16.736 2.085 -17.335 1.00 83.31 81 LEU A N 1
ATOM 622 C CA . LEU A 1 81 ? 17.170 0.901 -18.081 1.00 83.31 81 LEU A CA 1
ATOM 623 C C . LEU A 1 81 ? 17.534 1.246 -19.527 1.00 83.31 81 LEU A C 1
ATOM 625 O O . LEU A 1 81 ? 18.506 0.711 -20.059 1.00 83.31 81 LEU A O 1
ATOM 629 N N . HIS A 1 82 ? 16.770 2.138 -20.156 1.00 79.56 82 HIS A N 1
ATOM 630 C CA . HIS A 1 82 ? 17.034 2.568 -21.522 1.00 79.56 82 HIS A CA 1
ATOM 631 C C . HIS A 1 82 ? 18.320 3.397 -21.617 1.00 79.56 82 HIS A C 1
ATOM 633 O O . HIS A 1 82 ? 19.147 3.136 -22.487 1.00 79.56 82 HIS A O 1
ATOM 639 N N . GLU A 1 83 ? 18.538 4.323 -20.683 1.00 77.56 83 GLU A N 1
ATOM 640 C CA . GLU A 1 83 ? 19.766 5.122 -20.588 1.00 77.56 83 GLU A CA 1
ATOM 641 C C . GLU A 1 83 ? 21.013 4.253 -20.352 1.00 77.56 83 GLU A C 1
ATOM 643 O O . GLU A 1 83 ? 22.067 4.517 -20.931 1.00 77.56 83 GLU A O 1
ATOM 648 N N . CYS A 1 84 ? 20.890 3.176 -19.567 1.00 65.19 84 CYS A N 1
ATOM 649 C CA . CYS A 1 84 ? 21.992 2.249 -19.291 1.00 65.19 84 CYS A CA 1
ATOM 650 C C . CYS A 1 84 ? 22.535 1.580 -20.571 1.00 65.19 84 CYS A C 1
ATOM 652 O O . CYS A 1 84 ? 23.742 1.408 -20.713 1.00 65.19 84 CYS A O 1
ATOM 654 N N . ASN A 1 85 ? 21.662 1.266 -21.535 1.00 58.66 85 ASN A N 1
ATOM 655 C CA . ASN A 1 85 ? 22.062 0.652 -22.807 1.00 58.66 85 ASN A CA 1
ATOM 656 C C . ASN A 1 85 ? 22.789 1.614 -23.759 1.00 58.66 85 ASN A C 1
ATOM 658 O O . ASN A 1 85 ? 23.538 1.155 -24.615 1.00 58.66 85 ASN A O 1
ATOM 662 N N . VAL A 1 86 ? 22.560 2.926 -23.648 1.00 58.22 86 VAL A N 1
ATOM 663 C CA . VAL A 1 86 ? 23.138 3.921 -24.571 1.00 58.22 86 VAL A CA 1
ATOM 664 C C . VAL A 1 86 ? 24.584 4.270 -24.198 1.00 58.22 86 VAL A C 1
ATOM 666 O O . VAL A 1 86 ? 25.352 4.700 -25.052 1.00 58.22 86 VAL A O 1
ATOM 669 N N . SER A 1 87 ? 24.972 4.074 -22.935 1.00 56.75 87 SER A N 1
ATOM 670 C CA . SER A 1 87 ? 26.307 4.419 -22.425 1.00 56.75 87 SER A CA 1
ATOM 671 C C . SER A 1 87 ? 27.209 3.208 -22.155 1.00 56.75 87 SER A C 1
ATOM 673 O O . SER A 1 87 ? 28.343 3.407 -21.712 1.00 56.75 87 SER A O 1
ATOM 675 N N . ASP A 1 88 ? 26.742 1.974 -22.369 1.00 62.25 88 ASP A N 1
ATOM 676 C CA . ASP A 1 88 ? 27.573 0.791 -22.144 1.00 62.25 88 ASP A CA 1
ATOM 677 C C . ASP A 1 88 ? 28.557 0.619 -23.321 1.00 62.25 88 ASP A C 1
ATOM 679 O O . ASP A 1 88 ? 28.106 0.365 -24.443 1.00 62.25 88 ASP A O 1
ATOM 683 N N . PRO A 1 89 ? 29.888 0.706 -23.115 1.00 58.44 89 PRO A N 1
ATOM 684 C CA . PRO A 1 89 ? 30.878 0.375 -24.148 1.00 58.44 89 PRO A CA 1
ATOM 685 C C . PRO A 1 89 ? 30.748 -1.071 -24.664 1.00 58.44 89 PRO A C 1
ATOM 687 O O . PRO A 1 89 ? 31.322 -1.417 -25.691 1.00 58.44 89 PRO A O 1
ATOM 690 N N . LYS A 1 90 ? 29.964 -1.920 -23.985 1.00 60.19 90 LYS A N 1
ATOM 691 C CA . LYS A 1 90 ? 29.594 -3.273 -24.419 1.00 60.19 90 LYS A CA 1
ATOM 692 C C . LYS A 1 90 ? 28.444 -3.326 -25.430 1.00 60.19 90 LYS A C 1
ATOM 694 O O . LYS A 1 90 ? 28.167 -4.401 -25.958 1.00 60.19 90 LYS A O 1
ATOM 699 N N . SER A 1 91 ? 27.767 -2.212 -25.708 1.00 62.28 91 SER A N 1
ATOM 700 C CA . SER A 1 91 ? 26.718 -2.150 -26.738 1.00 62.28 91 SER A CA 1
ATOM 701 C C . SER A 1 91 ? 27.279 -2.437 -28.137 1.00 62.28 91 SER A C 1
ATOM 703 O O . SER A 1 91 ? 26.658 -3.167 -28.913 1.00 62.28 91 SER A O 1
ATOM 705 N N . ASP A 1 92 ? 28.508 -1.990 -28.398 1.00 69.31 92 ASP A N 1
ATOM 706 C CA . ASP A 1 92 ? 29.224 -2.233 -29.651 1.00 69.31 92 ASP A CA 1
ATOM 707 C C . ASP A 1 92 ? 29.953 -3.586 -29.686 1.00 69.31 92 ASP A C 1
ATOM 709 O O . ASP A 1 92 ? 30.313 -4.052 -30.766 1.00 69.31 92 ASP A O 1
ATOM 713 N N . PHE A 1 93 ? 30.099 -4.281 -28.548 1.00 73.75 93 PHE A N 1
ATOM 714 C CA . PHE A 1 93 ? 30.771 -5.589 -28.478 1.00 73.75 93 PHE A CA 1
ATOM 715 C C . PHE A 1 93 ? 30.147 -6.613 -29.430 1.00 73.75 93 PHE A C 1
ATOM 717 O O . PHE A 1 93 ? 30.852 -7.408 -30.041 1.00 73.75 93 PHE A O 1
ATOM 724 N N . LEU A 1 94 ? 28.818 -6.601 -29.583 1.00 73.69 94 LEU A N 1
ATOM 725 C CA . LEU A 1 94 ? 28.148 -7.514 -30.509 1.00 73.69 94 LEU A CA 1
ATOM 726 C C . LEU A 1 94 ? 28.436 -7.161 -31.973 1.00 73.69 94 LEU A C 1
ATOM 728 O O . LEU A 1 94 ? 28.565 -8.072 -32.785 1.00 73.69 94 LEU A O 1
ATOM 732 N N . LEU A 1 95 ? 28.550 -5.874 -32.315 1.00 79.25 95 LEU A N 1
ATOM 733 C CA . LEU A 1 95 ? 28.908 -5.437 -33.668 1.00 79.25 95 LEU A CA 1
ATOM 734 C C . LEU A 1 95 ? 30.372 -5.766 -33.983 1.00 79.25 95 LEU A C 1
ATOM 736 O O . LEU A 1 95 ? 30.663 -6.268 -35.066 1.00 79.25 95 LEU A O 1
ATOM 740 N N . GLU A 1 96 ? 31.269 -5.548 -33.023 1.00 79.75 96 GLU A N 1
ATOM 741 C CA . GLU A 1 96 ? 32.687 -5.891 -33.128 1.00 79.75 96 GLU A CA 1
ATOM 742 C C . GLU A 1 96 ? 32.892 -7.411 -33.241 1.00 79.75 96 GLU A C 1
ATOM 744 O O . GLU A 1 96 ? 33.578 -7.878 -34.148 1.00 79.75 96 GLU A O 1
ATOM 749 N N . GLU A 1 97 ? 32.219 -8.207 -32.405 1.00 78.19 97 GLU A N 1
ATOM 750 C CA . GLU A 1 97 ? 32.260 -9.672 -32.478 1.00 78.19 97 GLU A CA 1
ATOM 751 C C . GLU A 1 97 ? 31.694 -10.177 -33.819 1.00 78.19 97 GLU A C 1
ATOM 753 O O . GLU A 1 97 ? 32.267 -11.085 -34.421 1.00 78.19 97 GLU A O 1
ATOM 758 N N . ILE A 1 98 ? 30.611 -9.583 -34.340 1.00 81.56 98 ILE A N 1
ATOM 759 C CA . ILE A 1 98 ? 30.084 -9.927 -35.673 1.00 81.56 98 ILE A CA 1
ATOM 760 C C . ILE A 1 98 ? 31.115 -9.612 -36.765 1.00 81.56 98 ILE A C 1
ATOM 762 O O . ILE A 1 98 ? 31.363 -10.473 -37.610 1.00 81.56 98 ILE A O 1
ATOM 766 N N . ALA A 1 99 ? 31.752 -8.438 -36.732 1.00 84.44 99 ALA A N 1
ATOM 767 C CA . ALA A 1 99 ? 32.770 -8.050 -37.711 1.00 84.44 99 ALA A CA 1
ATOM 768 C C . ALA A 1 99 ? 33.978 -9.006 -37.695 1.00 84.44 99 ALA A C 1
ATOM 770 O O . ALA A 1 99 ? 34.417 -9.477 -38.746 1.00 84.44 99 ALA A O 1
ATOM 771 N N . ILE A 1 100 ? 34.456 -9.372 -36.503 1.00 81.50 100 ILE A N 1
ATOM 772 C CA . ILE A 1 100 ? 35.546 -10.339 -36.314 1.00 81.50 100 ILE A CA 1
ATOM 773 C C . ILE A 1 100 ? 35.158 -11.725 -36.861 1.00 81.50 100 ILE A C 1
ATOM 775 O O . ILE A 1 100 ? 35.964 -12.406 -37.505 1.00 81.50 100 ILE A O 1
ATOM 779 N N . LEU A 1 101 ? 33.916 -12.167 -36.638 1.00 81.12 101 LEU A N 1
ATOM 780 C CA . LEU A 1 101 ? 33.418 -13.443 -37.163 1.00 81.12 101 LEU A CA 1
ATOM 781 C C . LEU A 1 101 ? 33.285 -13.428 -38.697 1.00 81.12 101 LEU A C 1
ATOM 783 O O . LEU A 1 101 ? 33.525 -14.457 -39.337 1.00 81.12 101 LEU A O 1
ATOM 787 N N . GLU A 1 102 ? 32.923 -12.296 -39.301 1.00 81.69 102 GLU A N 1
ATOM 788 C CA . GLU A 1 102 ? 32.886 -12.127 -40.758 1.00 81.69 102 GLU A CA 1
ATOM 789 C C . GLU A 1 102 ? 34.288 -12.134 -41.380 1.00 81.69 102 GLU A C 1
ATOM 791 O O . GLU A 1 102 ? 34.506 -12.820 -42.383 1.00 81.69 102 GLU A O 1
ATOM 796 N N . GLU A 1 103 ? 35.257 -11.463 -40.757 1.00 80.62 103 GLU A N 1
ATOM 797 C CA . GLU A 1 103 ? 36.656 -11.484 -41.190 1.00 80.62 103 GLU A CA 1
ATOM 798 C C . GLU A 1 103 ? 37.233 -12.907 -41.132 1.00 80.62 103 GLU A C 1
ATOM 800 O O . GLU A 1 103 ? 37.778 -13.411 -42.119 1.00 80.62 103 GLU A O 1
ATOM 805 N N . ALA A 1 104 ? 37.018 -13.613 -40.018 1.00 77.56 104 ALA A N 1
ATOM 806 C CA . ALA A 1 104 ? 37.454 -14.996 -39.843 1.00 77.56 104 ALA A CA 1
ATOM 807 C C . ALA A 1 104 ? 36.842 -15.959 -40.873 1.00 77.56 104 ALA A C 1
ATOM 809 O O . ALA A 1 104 ? 37.500 -16.908 -41.316 1.00 77.56 104 ALA A O 1
ATOM 810 N N . LYS A 1 105 ? 35.595 -15.706 -41.293 1.00 77.31 105 LYS A N 1
ATOM 811 C CA . LYS A 1 105 ? 34.934 -16.457 -42.366 1.00 77.31 105 LYS A CA 1
ATOM 812 C C . LYS A 1 105 ? 35.640 -16.261 -43.711 1.00 77.31 105 LYS A C 1
ATOM 814 O O . LYS A 1 105 ? 35.762 -17.224 -44.464 1.00 77.31 105 LYS A O 1
ATOM 819 N N . GLY A 1 106 ? 36.138 -15.055 -43.997 1.00 75.12 106 GLY A N 1
ATOM 820 C CA . GLY A 1 106 ? 36.893 -14.738 -45.217 1.00 75.12 106 GLY A CA 1
ATOM 821 C C . GLY A 1 106 ? 38.215 -15.501 -45.343 1.00 75.12 106 GLY A C 1
ATOM 822 O O . GLY A 1 106 ? 38.658 -15.793 -46.453 1.00 75.12 106 GLY A O 1
ATOM 823 N N . ILE A 1 107 ? 38.803 -15.896 -44.212 1.00 79.62 107 ILE A N 1
ATOM 824 C CA . ILE A 1 107 ? 40.053 -16.669 -44.142 1.00 79.62 107 ILE A CA 1
ATOM 825 C C . ILE A 1 107 ? 39.840 -18.155 -43.797 1.00 79.62 107 ILE A C 1
ATOM 827 O O . ILE A 1 107 ? 40.800 -18.858 -43.489 1.00 79.62 107 ILE A O 1
ATOM 831 N N . ASN A 1 108 ? 38.598 -18.659 -43.887 1.00 75.62 108 ASN A N 1
ATOM 832 C CA . ASN A 1 108 ? 38.208 -20.047 -43.578 1.00 75.62 108 ASN A CA 1
ATOM 833 C C . ASN A 1 108 ? 38.643 -20.533 -42.178 1.00 75.62 108 ASN A C 1
ATOM 835 O O . ASN A 1 108 ? 38.889 -21.726 -41.973 1.00 75.62 108 ASN A O 1
ATOM 839 N N . LEU A 1 109 ? 38.734 -19.631 -41.195 1.00 72.88 109 LEU A N 1
ATOM 840 C CA . LEU A 1 109 ? 39.052 -20.016 -39.822 1.00 72.88 109 LEU A CA 1
ATOM 841 C C . LEU A 1 109 ? 37.814 -20.574 -39.096 1.00 72.88 109 LEU A C 1
ATOM 843 O O . LEU A 1 109 ? 36.713 -20.038 -39.234 1.00 72.88 109 LEU A O 1
ATOM 847 N N . PRO A 1 110 ? 37.963 -21.622 -38.263 1.00 71.25 110 PRO A N 1
ATOM 848 C CA . PRO A 1 110 ? 36.854 -22.141 -37.471 1.00 71.25 110 PRO A CA 1
ATOM 849 C C . PRO A 1 110 ? 36.399 -21.137 -36.399 1.00 71.25 110 PRO A C 1
ATOM 851 O O . PRO A 1 110 ? 37.185 -20.743 -35.536 1.00 71.25 110 PRO A O 1
ATOM 854 N N . TYR A 1 111 ? 35.101 -20.817 -36.369 1.00 63.81 111 TYR A N 1
ATOM 855 C CA . TYR A 1 111 ? 34.487 -19.878 -35.411 1.00 63.81 111 TYR A CA 1
ATOM 856 C C . TYR A 1 111 ? 34.808 -20.166 -33.929 1.00 63.81 111 TYR A C 1
ATOM 858 O O . TYR A 1 111 ? 34.926 -19.254 -33.114 1.00 63.81 111 TYR A O 1
ATOM 866 N N . SER A 1 112 ? 34.998 -21.439 -33.565 1.00 64.56 112 SER A N 1
ATOM 867 C CA . SER A 1 112 ? 35.323 -21.872 -32.196 1.00 64.56 112 SER A CA 1
ATOM 868 C C . SER A 1 112 ? 36.752 -21.541 -31.737 1.00 64.56 112 SER A C 1
ATOM 870 O O . SER A 1 112 ? 37.055 -21.676 -30.547 1.00 64.56 112 SER A O 1
ATOM 872 N N . HIS A 1 113 ? 37.643 -21.154 -32.654 1.00 62.03 113 HIS A N 1
ATOM 873 C CA . HIS A 1 113 ? 39.003 -20.708 -32.338 1.00 62.03 113 HIS A CA 1
ATOM 874 C C . HIS A 1 113 ? 39.067 -19.198 -32.103 1.00 62.03 113 HIS A C 1
ATOM 876 O O . HIS A 1 113 ? 39.744 -18.761 -31.177 1.00 62.03 113 HIS A O 1
ATOM 882 N N . VAL A 1 114 ? 38.298 -18.426 -32.868 1.00 64.25 114 VAL A N 1
ATOM 883 C CA . VAL A 1 114 ? 38.244 -16.959 -32.782 1.00 64.25 114 VAL A CA 1
ATOM 884 C C . VAL A 1 114 ? 37.629 -16.509 -31.454 1.00 64.25 114 VAL A C 1
ATOM 886 O O . VAL A 1 114 ? 38.250 -15.764 -30.701 1.00 64.25 114 VAL A O 1
ATOM 889 N N . ARG A 1 115 ? 36.480 -17.088 -31.078 1.00 62.94 115 ARG A N 1
ATOM 890 C CA . ARG A 1 115 ? 35.804 -16.791 -29.801 1.00 62.94 115 ARG A CA 1
ATOM 891 C C . ARG A 1 115 ? 36.668 -17.100 -28.569 1.00 62.94 115 ARG A C 1
ATOM 893 O O . ARG A 1 115 ? 36.610 -16.392 -27.571 1.00 62.94 115 ARG A O 1
ATOM 900 N N . ARG A 1 116 ? 37.483 -18.164 -28.627 1.00 63.06 116 ARG A N 1
ATOM 901 C CA . ARG A 1 116 ? 38.369 -18.566 -27.517 1.00 63.06 116 ARG A CA 1
ATOM 902 C C . ARG A 1 116 ? 39.532 -17.597 -27.312 1.00 63.06 116 ARG A C 1
ATOM 904 O O . ARG A 1 116 ? 39.922 -17.381 -26.170 1.00 63.06 116 ARG A O 1
ATOM 911 N N . GLN A 1 117 ? 40.078 -17.032 -28.388 1.00 64.06 117 GLN A N 1
ATOM 912 C CA . GLN A 1 117 ? 41.136 -16.026 -28.281 1.00 64.06 117 GLN A CA 1
ATOM 913 C C . GLN A 1 117 ? 40.594 -14.693 -27.756 1.00 64.06 117 GLN A C 1
ATOM 915 O O . GLN A 1 117 ? 41.239 -14.085 -26.908 1.00 64.06 117 GLN A O 1
ATOM 920 N N . ASN A 1 118 ? 39.389 -14.291 -28.178 1.00 61.66 118 ASN A N 1
ATOM 921 C CA . ASN A 1 118 ? 38.792 -13.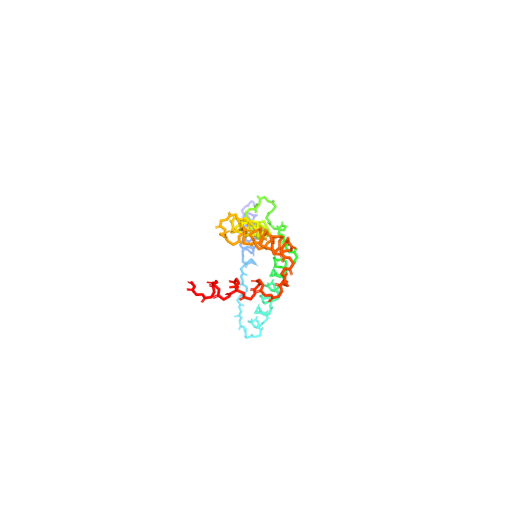026 -27.746 1.00 61.66 118 ASN A CA 1
ATOM 922 C C . ASN A 1 118 ? 38.390 -13.046 -26.256 1.00 61.66 118 ASN A C 1
ATOM 924 O O . ASN A 1 118 ? 38.721 -12.134 -25.502 1.00 61.66 118 ASN A O 1
ATOM 928 N N . GLN A 1 119 ? 37.781 -14.144 -25.786 1.00 60.78 119 GLN A N 1
ATOM 929 C CA . GLN A 1 119 ? 37.439 -14.316 -24.367 1.00 60.78 119 GLN A CA 1
ATOM 930 C C . GLN A 1 119 ? 38.687 -14.269 -23.464 1.00 60.78 119 GLN A C 1
ATOM 932 O O . GLN A 1 119 ? 38.690 -13.590 -22.445 1.00 60.78 119 GLN A O 1
ATOM 937 N N . SER A 1 120 ? 39.779 -14.922 -23.884 1.00 57.78 120 SER A N 1
ATOM 938 C CA . SER A 1 120 ? 41.043 -14.924 -23.137 1.00 57.78 120 SER A CA 1
ATOM 939 C C . SER A 1 120 ? 41.733 -13.555 -23.093 1.00 57.78 120 SER A C 1
ATOM 941 O O . SER A 1 120 ? 42.558 -13.346 -22.208 1.00 57.78 120 SER A O 1
ATOM 943 N N . ALA A 1 121 ? 41.452 -12.656 -24.041 1.00 54.47 121 ALA A N 1
ATOM 944 C CA . ALA A 1 121 ? 41.977 -11.291 -24.054 1.00 54.47 121 ALA A CA 1
ATOM 945 C C . ALA A 1 121 ? 41.147 -10.348 -23.165 1.00 54.47 121 ALA A C 1
ATOM 947 O O . ALA A 1 121 ? 41.719 -9.497 -22.487 1.00 54.47 121 ALA A O 1
ATOM 948 N N . MET A 1 122 ? 39.824 -10.541 -23.125 1.00 55.78 122 MET A N 1
ATOM 949 C CA . MET A 1 122 ? 38.904 -9.802 -22.249 1.00 55.78 122 MET A CA 1
ATOM 950 C C . MET A 1 122 ? 39.073 -10.163 -20.765 1.00 55.78 122 MET A C 1
ATOM 952 O O . MET A 1 122 ? 38.923 -9.293 -19.921 1.00 55.78 122 MET A O 1
ATOM 956 N N . ASP A 1 123 ? 39.430 -11.412 -20.442 1.00 53.31 123 ASP A N 1
ATOM 957 C CA . ASP A 1 123 ? 39.683 -11.860 -19.058 1.00 53.31 123 ASP A CA 1
ATOM 958 C C . ASP A 1 123 ? 41.034 -11.356 -18.482 1.00 53.31 123 ASP A C 1
ATOM 960 O O . ASP A 1 123 ? 41.346 -11.600 -17.315 1.00 53.31 123 ASP A O 1
ATOM 964 N N . LEU A 1 124 ? 41.865 -10.689 -19.298 1.00 47.12 124 LEU A N 1
ATOM 965 C CA . LEU A 1 124 ? 43.166 -10.116 -18.910 1.00 47.12 124 LEU A CA 1
ATOM 966 C C . LEU A 1 124 ? 43.111 -8.602 -18.610 1.00 47.12 124 LEU A C 1
ATOM 968 O O . LEU A 1 124 ? 44.162 -8.001 -18.369 1.00 47.12 124 LEU A O 1
ATOM 972 N N . TRP A 1 125 ? 41.915 -8.005 -18.610 1.00 41.12 125 TRP A N 1
ATOM 973 C CA . TRP A 1 125 ? 41.616 -6.612 -18.244 1.00 41.12 125 TRP A CA 1
ATOM 974 C C . TRP A 1 125 ? 40.563 -6.563 -17.132 1.00 41.12 125 TRP A C 1
ATOM 976 O O . TRP A 1 125 ? 40.559 -5.557 -16.387 1.00 41.12 125 TRP A O 1
#

Radius of gyration: 34.52 Å; Cα contacts (8 Å, |Δi|>4): 32; chains: 1; bounding box: 84×51×74 Å

Sequence (125 aa):
MVGIQVLADKLNSYLSELNKMPKKLLSVAEAMTAVMQIIGTSKESLKKILVTGEFDEFPDGKHMHCKARLVEMLHKCSDQLHECNVSDPKSDFLLEEIAILEEAKGINLPYSHVRRQNQSAMDLW

Organism: Prunus armeniaca (NCBI:txid36596)

Mean predicted aligned error: 16.85 Å

Solvent-accessible surface area (backbone atoms only — not comparable t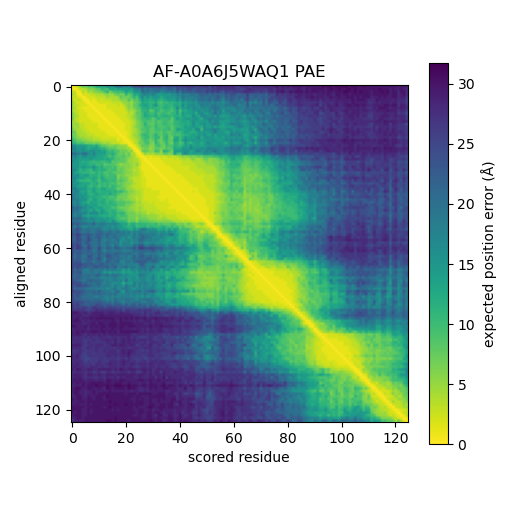o full-atom values): 7367 Å² total; per-residue (Å²): 116,70,70,60,52,56,51,51,54,52,50,52,50,52,50,55,54,56,71,69,46,82,76,82,67,88,44,70,68,51,43,52,50,51,51,52,50,52,51,52,53,50,53,54,50,49,41,32,54,74,72,70,52,59,56,83,90,44,84,87,40,68,90,73,32,63,57,54,57,50,50,53,54,51,49,54,50,50,51,52,55,54,54,52,58,77,71,40,82,65,62,53,46,62,58,51,51,49,52,54,51,53,53,36,54,76,70,72,50,62,69,79,57,56,57,55,55,52,53,60,55,59,76,75,111

Secondary structure (DSSP, 8-state):
-HHHHHHHHHHHHHHHHHHHSPPP--SHHHHHHHHHHHHHHHHHHHHIIIII---TT-TT-GGG-HHHHHHHHHHHHHHHHHHHHHS-TTTTHHHHHHHHHHHHHHTT--HHHHHHHHHHHHTT-

Nearest PDB structures (foldseek):
  6tdu-assembly1_C  TM=2.847E-01  e=3.520E+00  Euglena gracilis

Foldseek 3Di:
DVVVVVVVVVVVVVVVVVVPDDDPDPDPVSVVVVVVVVVVVVVVVCCCCPPVQDDVVCPPCCVPRVVNVVVVVVVVVVVVVVVVLVPDPCVCVVVVLVVQQVVCVVVVHDNVVSVVVVVVVVVVD

InterPro domains:
  IPR000375 Dynamin stalk domain [PF01031] (7-110)